Protein AF-A0A1E4ZM74-F1 (afdb_monomer_lite)

Radius of gyration: 11.18 Å; chains: 1; bounding box: 26×21×30 Å

pLDDT: mean 93.24, std 8.31, range [54.44, 98.12]

Structure (mmCIF, N/CA/C/O backbone):
data_AF-A0A1E4ZM74-F1
#
_entry.id   AF-A0A1E4ZM74-F1
#
loop_
_atom_site.group_PDB
_atom_site.id
_atom_site.type_symbol
_atom_site.label_atom_id
_atom_site.label_alt_id
_atom_site.label_comp_id
_atom_site.label_asym_id
_atom_site.label_entity_id
_atom_site.label_seq_id
_atom_site.pdbx_PDB_ins_code
_atom_site.Cartn_x
_atom_site.Cartn_y
_atom_site.Cartn_z
_atom_site.occupancy
_atom_site.B_iso_or_equiv
_atom_site.auth_seq_id
_atom_site.auth_comp_id
_atom_site.auth_asym_id
_atom_site.auth_atom_id
_atom_site.pdbx_PDB_model_num
ATOM 1 N N . MET A 1 1 ? 14.277 -11.169 -12.607 1.00 54.44 1 MET A N 1
ATOM 2 C CA . MET A 1 1 ? 13.229 -10.479 -11.827 1.00 54.44 1 MET A CA 1
ATOM 3 C C . MET A 1 1 ? 13.865 -9.963 -10.554 1.00 54.44 1 MET A C 1
ATOM 5 O O . MET A 1 1 ? 14.505 -10.750 -9.867 1.00 54.44 1 MET A O 1
ATOM 9 N N . LEU A 1 2 ? 13.797 -8.654 -10.303 1.00 70.31 2 LEU A N 1
ATOM 10 C CA . LEU A 1 2 ? 14.413 -8.034 -9.131 1.00 70.31 2 LEU A CA 1
ATOM 11 C C . LEU A 1 2 ? 13.300 -7.442 -8.266 1.00 70.31 2 LEU A C 1
ATOM 13 O O . LEU A 1 2 ? 12.658 -6.469 -8.658 1.00 70.31 2 LEU A O 1
ATOM 17 N N . ASN A 1 3 ? 13.062 -8.046 -7.105 1.00 82.06 3 ASN A N 1
ATOM 18 C CA . ASN A 1 3 ? 12.200 -7.448 -6.094 1.00 82.06 3 ASN A CA 1
ATOM 19 C C . ASN A 1 3 ? 12.823 -6.117 -5.658 1.00 82.06 3 ASN A C 1
ATOM 21 O O . ASN A 1 3 ? 14.029 -6.064 -5.409 1.00 82.06 3 ASN A O 1
ATOM 25 N N . THR A 1 4 ? 12.019 -5.066 -5.520 1.00 92.12 4 THR A N 1
ATOM 26 C CA . THR A 1 4 ? 12.504 -3.767 -5.045 1.00 92.12 4 THR A CA 1
ATOM 27 C C . THR A 1 4 ? 11.663 -3.263 -3.884 1.00 92.12 4 THR A C 1
ATOM 29 O O . THR A 1 4 ? 10.520 -3.679 -3.684 1.00 92.12 4 THR A O 1
ATOM 32 N N . TYR A 1 5 ? 12.234 -2.386 -3.069 1.00 96.06 5 TYR A N 1
ATOM 33 C CA . TYR A 1 5 ? 11.493 -1.785 -1.970 1.00 96.06 5 TYR A CA 1
ATOM 34 C C . TYR A 1 5 ? 10.472 -0.773 -2.493 1.00 96.06 5 TYR A C 1
ATOM 36 O O . TYR A 1 5 ? 10.736 -0.056 -3.456 1.00 96.06 5 TYR A O 1
ATOM 44 N N . TYR A 1 6 ? 9.323 -0.661 -1.823 1.00 96.12 6 TYR A N 1
ATOM 45 C CA . TYR A 1 6 ? 8.271 0.292 -2.194 1.00 96.12 6 TYR A CA 1
ATOM 46 C C . TYR A 1 6 ? 8.797 1.718 -2.422 1.00 96.12 6 TYR A C 1
ATOM 48 O O . TYR A 1 6 ? 8.416 2.371 -3.392 1.00 96.12 6 TYR A O 1
ATOM 56 N N . LYS A 1 7 ? 9.699 2.208 -1.563 1.00 96.12 7 LYS A N 1
ATOM 57 C CA . LYS A 1 7 ? 10.288 3.551 -1.680 1.00 96.12 7 LYS A CA 1
ATOM 58 C C . LYS A 1 7 ? 11.069 3.754 -2.985 1.00 96.12 7 LYS A C 1
ATOM 60 O O . LYS A 1 7 ? 11.111 4.883 -3.471 1.00 96.12 7 LYS A O 1
ATOM 65 N N . ASP A 1 8 ? 11.614 2.678 -3.549 1.00 96.12 8 ASP A N 1
ATOM 66 C CA . ASP A 1 8 ? 12.465 2.677 -4.740 1.00 96.12 8 ASP A CA 1
ATOM 67 C C . ASP A 1 8 ? 11.652 2.438 -6.028 1.00 96.12 8 ASP A C 1
ATOM 69 O O . ASP A 1 8 ? 12.180 2.532 -7.134 1.00 96.12 8 ASP A O 1
ATOM 73 N N . LEU A 1 9 ? 10.345 2.173 -5.912 1.00 93.81 9 LEU A N 1
ATOM 74 C CA . LEU A 1 9 ? 9.441 2.146 -7.058 1.00 93.81 9 LEU A CA 1
ATOM 75 C C . LEU A 1 9 ? 9.274 3.540 -7.679 1.00 93.81 9 LEU A C 1
ATOM 77 O O . LEU A 1 9 ? 9.244 4.567 -6.988 1.00 93.81 9 LEU A O 1
ATOM 81 N N . ASN A 1 10 ? 9.065 3.561 -8.997 1.00 94.62 10 ASN A N 1
ATOM 82 C CA . ASN A 1 10 ? 8.644 4.766 -9.704 1.00 94.62 10 ASN A CA 1
ATOM 83 C C . ASN A 1 10 ? 7.227 5.204 -9.261 1.00 94.62 10 ASN A C 1
ATOM 85 O O . ASN A 1 10 ? 6.494 4.468 -8.594 1.00 94.62 10 ASN A O 1
ATOM 89 N N . LYS A 1 11 ? 6.837 6.433 -9.615 1.00 95.19 11 LYS A N 1
ATOM 90 C CA . LYS A 1 11 ? 5.563 7.033 -9.182 1.00 95.19 11 LYS A CA 1
ATOM 91 C C . LYS A 1 11 ? 4.340 6.217 -9.619 1.00 95.19 11 LYS A C 1
ATOM 93 O O . LYS A 1 11 ? 3.419 6.049 -8.824 1.00 95.19 11 LYS A O 1
ATOM 98 N N . GLU A 1 12 ? 4.359 5.702 -10.844 1.00 94.12 12 GLU A N 1
ATOM 99 C CA . GLU A 1 12 ? 3.281 4.893 -11.419 1.00 94.12 12 GLU A CA 1
ATOM 100 C C . GLU A 1 12 ? 3.106 3.574 -10.657 1.00 94.12 12 GLU A C 1
ATOM 102 O O . GLU A 1 12 ? 2.022 3.280 -10.163 1.00 94.12 12 GLU A O 1
ATOM 107 N N . ASN A 1 13 ? 4.193 2.835 -10.437 1.00 94.25 13 ASN A N 1
ATOM 108 C CA . ASN A 1 13 ? 4.194 1.581 -9.690 1.00 94.25 13 ASN A CA 1
ATOM 109 C C . ASN A 1 13 ? 3.797 1.774 -8.223 1.00 94.25 13 ASN A C 1
ATOM 111 O O . ASN A 1 13 ? 3.134 0.910 -7.652 1.00 94.25 13 ASN A O 1
ATOM 115 N N . LYS A 1 14 ? 4.156 2.909 -7.605 1.00 96.25 14 LYS A N 1
ATOM 116 C CA . LYS A 1 14 ? 3.678 3.263 -6.259 1.00 96.25 14 LYS A CA 1
ATOM 117 C C . LYS A 1 14 ? 2.166 3.447 -6.238 1.00 96.25 14 LYS A C 1
ATOM 119 O O . LYS A 1 14 ? 1.500 2.844 -5.402 1.00 96.25 14 LYS A O 1
ATOM 124 N N . GLN A 1 15 ? 1.626 4.248 -7.159 1.00 96.94 15 GLN A N 1
ATOM 125 C CA . GLN A 1 15 ? 0.180 4.458 -7.276 1.00 96.94 15 GLN A CA 1
ATOM 126 C C . GLN A 1 15 ? -0.550 3.146 -7.562 1.00 96.94 15 GLN A C 1
ATOM 128 O O . GLN A 1 15 ? -1.540 2.840 -6.905 1.00 96.94 15 GLN A O 1
ATOM 133 N N . PHE A 1 16 ? -0.009 2.328 -8.462 1.00 96.56 16 PHE A N 1
ATOM 134 C CA . PHE A 1 16 ? -0.553 1.018 -8.778 1.00 96.56 16 PHE A CA 1
ATOM 135 C C . PHE A 1 16 ? -0.584 0.090 -7.556 1.00 96.56 16 PHE A C 1
ATOM 137 O O . PHE A 1 16 ? -1.606 -0.538 -7.279 1.00 96.56 16 PHE A O 1
ATOM 144 N N . ALA A 1 17 ? 0.507 0.032 -6.786 1.00 96.50 17 ALA A N 1
ATOM 145 C CA . ALA A 1 17 ? 0.579 -0.769 -5.569 1.00 96.50 17 ALA A CA 1
ATOM 146 C C . ALA A 1 17 ? -0.426 -0.315 -4.507 1.00 96.50 17 ALA A C 1
ATOM 148 O O . ALA A 1 17 ? -1.139 -1.151 -3.947 1.00 96.50 17 ALA A O 1
ATOM 149 N N . VAL A 1 18 ? -0.513 0.997 -4.272 1.00 98.12 18 VAL A N 1
ATOM 150 C CA . VAL A 1 18 ? -1.486 1.600 -3.353 1.00 98.12 18 VAL A CA 1
ATOM 151 C C . VAL A 1 18 ? -2.903 1.219 -3.764 1.00 98.12 18 VAL A C 1
ATOM 153 O O . VAL A 1 18 ? -3.611 0.619 -2.960 1.00 98.12 18 VAL A O 1
ATOM 156 N N . HIS A 1 19 ? -3.278 1.490 -5.015 1.00 97.94 19 HIS A N 1
ATOM 157 C CA . HIS A 1 19 ? -4.614 1.218 -5.535 1.00 97.94 19 HIS A CA 1
ATOM 158 C C . HIS A 1 19 ? -4.982 -0.264 -5.401 1.00 97.94 19 HIS A C 1
ATOM 160 O O . HIS A 1 19 ? -6.004 -0.616 -4.820 1.00 97.94 19 HIS A O 1
ATOM 166 N N . ARG A 1 20 ? -4.107 -1.170 -5.856 1.00 96.19 20 ARG A N 1
ATOM 167 C CA . ARG A 1 20 ? -4.379 -2.616 -5.825 1.00 96.19 20 ARG A CA 1
ATOM 168 C C . ARG A 1 20 ? -4.537 -3.160 -4.411 1.00 96.19 20 ARG A C 1
ATOM 170 O O . ARG A 1 20 ? -5.389 -4.019 -4.192 1.00 96.19 20 ARG A O 1
ATOM 177 N N . ILE A 1 21 ? -3.710 -2.707 -3.470 1.00 96.56 21 ILE A N 1
ATOM 178 C CA . ILE A 1 21 ? -3.794 -3.152 -2.07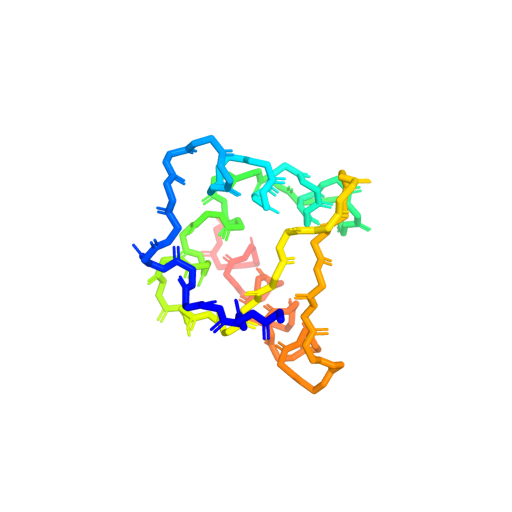6 1.00 96.56 21 ILE A CA 1
ATOM 179 C C . ILE A 1 21 ? -5.048 -2.571 -1.421 1.00 96.56 21 ILE A C 1
ATOM 181 O O . ILE A 1 21 ? -5.793 -3.333 -0.813 1.00 96.56 21 ILE A O 1
ATOM 185 N N . ALA A 1 22 ? -5.312 -1.275 -1.606 1.00 97.81 22 ALA A N 1
ATOM 186 C CA . ALA A 1 22 ? -6.498 -0.584 -1.103 1.00 97.81 22 ALA A CA 1
ATOM 187 C C . ALA A 1 22 ? -7.797 -1.255 -1.560 1.00 97.81 22 ALA A C 1
ATOM 189 O O . ALA A 1 22 ? -8.601 -1.656 -0.722 1.00 97.81 22 ALA A O 1
ATOM 190 N N . SER A 1 23 ? -7.956 -1.491 -2.866 1.00 96.94 23 SER A N 1
ATOM 191 C CA . SER A 1 23 ? -9.137 -2.169 -3.412 1.00 96.94 23 SER A CA 1
ATOM 192 C C . SER A 1 23 ? -9.287 -3.608 -2.920 1.00 96.94 23 SER A C 1
ATOM 194 O O . SER A 1 23 ? -10.399 -4.113 -2.828 1.00 96.94 23 SER A O 1
ATOM 196 N N . ARG A 1 24 ? -8.182 -4.301 -2.616 1.00 95.81 24 ARG A N 1
ATOM 197 C CA . ARG A 1 24 ? -8.220 -5.700 -2.165 1.00 95.81 24 ARG A CA 1
ATOM 198 C C . ARG A 1 24 ? -8.710 -5.851 -0.725 1.00 95.81 24 ARG A C 1
ATOM 200 O O . ARG A 1 24 ? -9.266 -6.897 -0.402 1.00 95.81 24 ARG A O 1
ATOM 207 N N . ILE A 1 25 ? -8.438 -4.873 0.134 1.00 95.81 25 ILE A N 1
ATOM 208 C CA . ILE A 1 25 ? -8.755 -4.9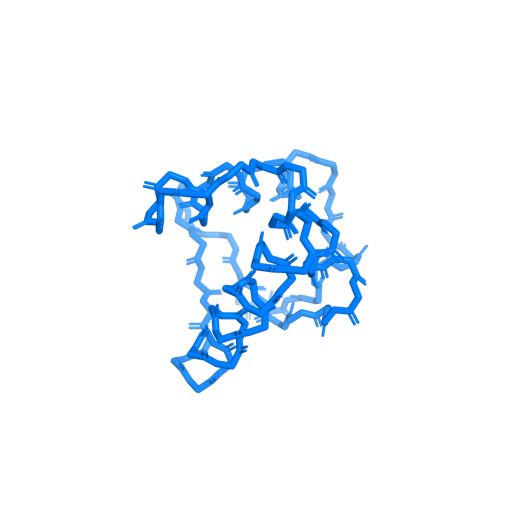35 1.572 1.00 95.81 25 ILE A CA 1
ATOM 209 C C . ILE A 1 25 ? -9.829 -3.928 1.997 1.00 95.81 25 ILE A C 1
ATOM 211 O O . ILE A 1 25 ? -10.108 -3.838 3.188 1.00 95.81 25 ILE A O 1
ATOM 215 N N . ASP A 1 26 ? -10.404 -3.207 1.031 1.00 96.50 26 ASP A N 1
ATOM 216 C CA . ASP A 1 26 ? -11.461 -2.206 1.204 1.00 96.50 26 ASP A CA 1
ATOM 217 C C . ASP A 1 26 ? -11.095 -1.096 2.207 1.00 96.50 26 ASP A C 1
ATOM 219 O O . ASP A 1 26 ? -11.793 -0.827 3.180 1.00 96.50 26 ASP A O 1
ATOM 223 N N . ILE A 1 27 ? -9.928 -0.474 2.000 1.00 96.81 27 ILE A N 1
ATOM 224 C CA . ILE A 1 27 ? -9.418 0.627 2.835 1.00 96.81 27 ILE A CA 1
ATOM 225 C C . ILE A 1 27 ? -9.008 1.800 1.950 1.00 96.81 27 ILE A C 1
ATOM 227 O O . ILE A 1 27 ? -8.506 1.609 0.844 1.00 96.81 27 ILE A O 1
ATOM 231 N N . ALA A 1 28 ? -9.169 3.023 2.461 1.00 97.31 28 ALA A N 1
ATOM 232 C CA . ALA A 1 28 ? -8.770 4.242 1.772 1.00 97.31 28 ALA A CA 1
ATOM 233 C C . ALA A 1 28 ? -7.292 4.222 1.333 1.00 97.31 28 ALA A C 1
ATOM 235 O O . ALA A 1 28 ? -6.381 3.927 2.114 1.00 97.31 28 ALA A O 1
ATOM 236 N N . GLU A 1 29 ? -7.042 4.628 0.084 1.00 98.00 29 GLU A N 1
ATOM 237 C CA . GLU A 1 29 ? -5.697 4.684 -0.504 1.00 98.00 29 GLU A CA 1
ATOM 238 C C . GLU A 1 29 ? -4.720 5.545 0.308 1.00 98.00 29 GLU A C 1
ATOM 240 O O . GLU A 1 29 ? -3.533 5.231 0.374 1.00 98.00 29 GLU A O 1
ATOM 245 N N . SER A 1 30 ? -5.200 6.603 0.967 1.00 97.38 30 SER A N 1
ATOM 246 C CA . SER A 1 30 ? -4.383 7.475 1.820 1.00 97.38 30 SER A CA 1
ATOM 247 C C . SER A 1 30 ? -3.762 6.723 3.004 1.00 97.38 30 SER A C 1
ATOM 249 O O . SER A 1 30 ? -2.572 6.892 3.281 1.00 97.38 30 SER A O 1
ATOM 251 N N . VAL A 1 31 ? -4.533 5.850 3.658 1.00 97.56 31 VAL A N 1
ATOM 252 C CA . VAL A 1 31 ? -4.073 5.017 4.779 1.00 97.56 31 VAL A CA 1
ATOM 253 C C . VAL A 1 31 ? -3.067 3.984 4.278 1.00 97.56 31 VAL A C 1
ATOM 255 O O . VAL A 1 31 ? -1.969 3.859 4.824 1.00 97.56 31 VAL A O 1
ATOM 258 N N . VAL A 1 32 ? -3.397 3.291 3.184 1.00 97.94 32 VAL A N 1
ATOM 259 C CA . VAL A 1 32 ? -2.510 2.292 2.568 1.00 97.94 32 VAL A CA 1
ATOM 260 C C . VAL A 1 32 ? -1.184 2.920 2.147 1.00 97.94 32 VAL A C 1
ATOM 262 O O . VAL A 1 32 ? -0.125 2.382 2.466 1.00 97.94 32 VAL A O 1
ATOM 265 N N . LYS A 1 33 ? -1.223 4.084 1.491 1.00 98.12 33 LYS A N 1
ATOM 266 C CA . LYS A 1 33 ? -0.036 4.839 1.079 1.00 98.12 33 LYS A CA 1
ATOM 267 C C . LYS A 1 33 ? 0.854 5.177 2.271 1.00 98.12 33 LYS A C 1
ATOM 269 O O . LYS A 1 33 ? 2.043 4.870 2.230 1.00 98.12 33 LYS A O 1
ATOM 274 N N . LYS A 1 34 ? 0.285 5.734 3.345 1.00 97.44 34 LYS A N 1
ATOM 275 C CA . LYS A 1 34 ? 1.024 6.078 4.571 1.00 97.44 34 LYS A CA 1
ATOM 276 C C . LYS A 1 34 ? 1.720 4.855 5.175 1.00 97.44 34 LYS A C 1
ATOM 278 O O . LYS A 1 34 ? 2.889 4.908 5.570 1.00 97.44 34 LYS A O 1
ATOM 283 N N . VAL A 1 35 ? 1.028 3.717 5.220 1.00 97.88 35 VAL A N 1
ATOM 284 C CA . VAL A 1 35 ? 1.620 2.484 5.746 1.00 97.88 35 VAL A CA 1
ATOM 285 C C . VAL A 1 35 ? 2.688 1.926 4.809 1.00 97.88 35 VAL A C 1
ATOM 287 O O . VAL A 1 35 ? 3.735 1.517 5.300 1.00 97.88 35 VAL A O 1
ATOM 290 N N . LEU A 1 36 ? 2.493 1.951 3.490 1.00 97.50 36 LEU A N 1
ATOM 291 C CA . LEU A 1 36 ? 3.505 1.516 2.522 1.00 97.50 36 LEU A CA 1
ATOM 292 C C . LEU A 1 36 ? 4.775 2.375 2.580 1.00 97.50 36 LEU A C 1
ATOM 294 O O . LEU A 1 36 ? 5.874 1.823 2.548 1.00 97.50 36 LEU A O 1
ATOM 298 N N . GLU A 1 37 ? 4.641 3.693 2.741 1.00 97.00 37 GLU A N 1
ATOM 299 C CA . GLU A 1 37 ? 5.769 4.620 2.910 1.00 97.00 37 GLU A CA 1
ATOM 300 C C . GLU A 1 37 ? 6.566 4.330 4.191 1.00 97.00 37 GLU A C 1
ATOM 302 O O . GLU A 1 37 ? 7.795 4.355 4.164 1.00 97.00 37 GLU A O 1
ATOM 307 N N . SER A 1 38 ? 5.890 3.986 5.294 1.00 96.38 38 SER A N 1
ATOM 308 C CA . SER A 1 38 ? 6.555 3.689 6.575 1.00 96.38 38 SER A CA 1
ATOM 309 C C . SER A 1 38 ? 7.066 2.250 6.712 1.00 96.38 38 SER A C 1
ATOM 311 O O . SER A 1 38 ? 8.076 2.010 7.368 1.00 96.38 38 SER A O 1
ATOM 313 N N . PHE A 1 39 ? 6.345 1.264 6.173 1.00 96.50 39 PHE A N 1
ATOM 314 C CA . PHE A 1 39 ? 6.694 -0.157 6.258 1.00 96.50 39 PHE A CA 1
ATOM 315 C C . PHE A 1 39 ? 7.718 -0.551 5.196 1.00 96.50 39 PHE A C 1
ATOM 317 O O . PHE A 1 39 ? 8.511 -1.458 5.428 1.00 96.50 39 PHE A O 1
ATOM 324 N N . ASN A 1 40 ? 7.696 0.140 4.053 1.00 96.69 40 ASN A N 1
ATOM 325 C CA . ASN A 1 40 ? 8.598 -0.050 2.928 1.00 96.69 40 ASN A CA 1
ATOM 326 C C . ASN A 1 40 ? 8.806 -1.532 2.544 1.00 96.69 40 ASN A C 1
ATOM 328 O O . ASN A 1 40 ? 9.932 -2.034 2.599 1.00 96.69 40 ASN A O 1
ATOM 332 N N . PRO A 1 41 ? 7.739 -2.272 2.191 1.00 96.00 41 PRO A N 1
ATOM 333 C CA . PRO A 1 41 ? 7.873 -3.686 1.878 1.00 96.00 41 PRO A CA 1
ATOM 334 C C . PRO A 1 41 ? 8.627 -3.905 0.567 1.00 96.00 41 PRO A C 1
ATOM 336 O O . PRO A 1 41 ? 8.524 -3.117 -0.375 1.00 96.00 41 PRO A O 1
ATOM 339 N N . LEU A 1 42 ? 9.344 -5.025 0.508 1.00 95.81 42 LEU A N 1
ATOM 340 C CA . LEU A 1 42 ? 9.884 -5.564 -0.732 1.00 95.81 42 LEU A CA 1
ATOM 341 C C . LEU A 1 42 ? 8.725 -6.093 -1.592 1.00 95.81 42 LEU A C 1
ATOM 343 O O . LEU A 1 42 ? 7.916 -6.892 -1.106 1.00 95.81 42 LEU A O 1
ATOM 347 N N . MET A 1 43 ? 8.641 -5.654 -2.844 1.00 94.56 43 MET A N 1
ATOM 348 C CA . MET A 1 43 ? 7.588 -6.051 -3.772 1.00 94.56 43 MET A CA 1
ATOM 349 C C . MET A 1 43 ? 8.074 -6.095 -5.219 1.00 94.56 43 MET A C 1
ATOM 351 O O . MET A 1 43 ? 9.135 -5.576 -5.565 1.00 94.56 43 MET A O 1
ATOM 355 N N . GLU A 1 44 ? 7.264 -6.708 -6.066 1.00 93.50 44 GLU A N 1
ATOM 356 C CA . GLU A 1 44 ? 7.463 -6.747 -7.507 1.00 93.50 44 GLU A CA 1
ATOM 357 C C . GLU A 1 44 ? 6.157 -6.373 -8.212 1.00 93.50 44 GLU A C 1
ATOM 359 O O . GLU A 1 44 ? 5.068 -6.726 -7.752 1.00 93.50 44 GLU A O 1
ATOM 364 N N . ILE A 1 45 ? 6.268 -5.650 -9.326 1.00 90.81 45 ILE A N 1
ATOM 365 C CA . ILE A 1 45 ? 5.144 -5.370 -10.217 1.00 90.81 45 ILE A CA 1
ATOM 366 C C . ILE A 1 45 ? 5.282 -6.278 -11.440 1.00 90.81 45 ILE A C 1
ATOM 368 O O . ILE A 1 45 ? 6.226 -6.126 -12.210 1.00 90.81 45 ILE A O 1
ATOM 372 N N . GLN A 1 46 ? 4.357 -7.222 -11.609 1.00 89.81 46 GLN A N 1
ATOM 373 C CA . GLN A 1 46 ? 4.330 -8.158 -12.740 1.00 89.81 46 GLN A CA 1
ATOM 374 C C . GLN A 1 46 ? 2.997 -8.046 -13.465 1.00 89.81 46 GLN A C 1
ATOM 376 O O . GLN A 1 46 ? 1.975 -8.326 -12.848 1.00 89.81 46 GLN A O 1
ATOM 381 N N . GLU A 1 47 ? 2.997 -7.663 -14.746 1.00 83.00 47 GLU A N 1
ATOM 382 C CA . GLU A 1 47 ? 1.818 -7.748 -15.633 1.00 83.00 47 GLU A CA 1
ATOM 383 C C . GLU A 1 47 ? 0.498 -7.316 -14.949 1.00 83.00 47 GLU A C 1
ATOM 385 O O . GLU A 1 47 ? -0.491 -8.049 -14.914 1.00 83.00 47 GLU A O 1
ATOM 390 N N . ASN A 1 48 ? 0.491 -6.132 -14.324 1.00 82.94 48 ASN A N 1
ATOM 391 C CA . ASN A 1 48 ? -0.636 -5.596 -13.542 1.00 82.94 48 ASN A CA 1
ATOM 392 C C . ASN A 1 48 ? -0.966 -6.355 -12.242 1.00 82.94 48 ASN A C 1
ATOM 394 O O . ASN A 1 48 ? -2.119 -6.419 -11.789 1.00 82.94 48 ASN A O 1
ATOM 398 N N . ARG A 1 49 ? 0.038 -6.903 -11.570 1.00 90.38 49 ARG A N 1
ATOM 399 C CA . ARG A 1 49 ? -0.075 -7.497 -10.236 1.00 90.38 49 ARG A CA 1
ATOM 400 C C . ARG A 1 49 ? 1.009 -6.948 -9.334 1.00 90.38 49 ARG A C 1
ATOM 402 O O . ARG A 1 49 ? 2.110 -6.653 -9.777 1.00 90.38 49 ARG A O 1
ATOM 409 N N . VAL A 1 50 ? 0.668 -6.838 -8.057 1.00 93.38 50 VAL A N 1
ATOM 410 C CA . VAL A 1 50 ? 1.607 -6.491 -6.993 1.00 93.38 50 VAL A CA 1
ATOM 411 C C . VAL A 1 50 ? 1.917 -7.783 -6.261 1.00 93.38 50 VAL A C 1
ATOM 413 O O . VAL A 1 50 ? 1.034 -8.382 -5.644 1.00 93.38 50 VAL A O 1
ATOM 416 N N . VAL A 1 51 ? 3.157 -8.239 -6.373 1.00 94.06 51 VAL A N 1
ATOM 417 C CA . VAL A 1 51 ? 3.648 -9.452 -5.728 1.00 94.06 51 VAL A CA 1
ATOM 418 C C . VAL A 1 51 ? 4.395 -9.042 -4.469 1.00 94.06 51 VAL A C 1
ATOM 420 O O . VAL A 1 51 ? 5.347 -8.267 -4.509 1.00 94.06 51 VAL A O 1
ATOM 423 N N . VAL A 1 52 ? 3.952 -9.567 -3.331 1.00 93.56 52 VAL A N 1
ATOM 424 C CA . VAL A 1 52 ? 4.572 -9.353 -2.021 1.00 93.56 52 VAL A CA 1
ATOM 425 C C . VAL A 1 52 ? 4.708 -10.712 -1.356 1.00 93.56 52 VAL A C 1
ATOM 427 O O . VAL A 1 52 ? 3.797 -11.539 -1.435 1.00 93.56 52 VAL A O 1
ATOM 430 N N . ASN A 1 53 ? 5.828 -10.953 -0.671 1.00 93.81 53 ASN A N 1
ATOM 431 C CA . ASN A 1 53 ? 5.971 -12.156 0.145 1.00 93.81 53 ASN A CA 1
ATOM 432 C C . ASN A 1 53 ? 4.794 -12.271 1.133 1.00 93.81 53 ASN A C 1
ATOM 434 O O . ASN A 1 53 ? 4.454 -11.297 1.803 1.00 93.81 53 ASN A O 1
ATOM 438 N N . ARG A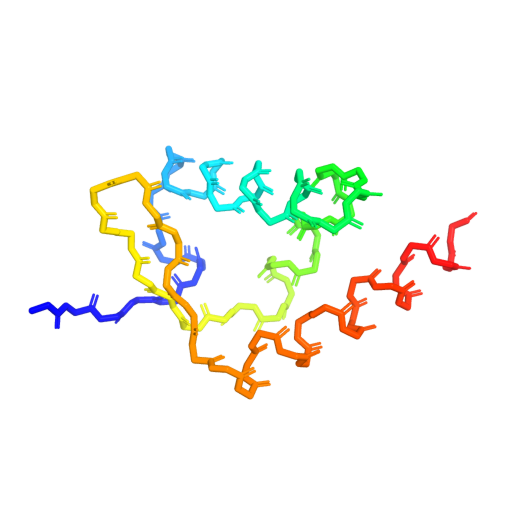 1 54 ? 4.204 -13.466 1.262 1.00 93.75 54 ARG A N 1
ATOM 439 C CA . ARG A 1 54 ? 3.006 -13.707 2.085 1.00 93.75 54 ARG A CA 1
ATOM 440 C C . ARG A 1 54 ? 3.141 -13.197 3.525 1.00 93.75 54 ARG A C 1
ATOM 442 O O . ARG A 1 54 ? 2.213 -12.577 4.036 1.00 93.75 54 ARG A O 1
ATOM 449 N N . ASN A 1 55 ? 4.287 -13.416 4.170 1.00 95.12 55 ASN A N 1
ATOM 450 C CA . ASN A 1 55 ? 4.509 -12.970 5.548 1.00 95.12 55 ASN A CA 1
ATOM 451 C C . ASN A 1 55 ? 4.575 -11.441 5.632 1.00 95.12 55 ASN A C 1
ATOM 453 O O . ASN A 1 55 ? 3.976 -10.842 6.526 1.00 95.12 55 ASN A O 1
ATOM 457 N N . SER A 1 56 ? 5.257 -10.808 4.676 1.00 94.25 56 SER A N 1
ATOM 458 C CA . SER A 1 56 ? 5.309 -9.349 4.562 1.00 94.25 56 SER A CA 1
ATOM 459 C C . SER A 1 56 ? 3.933 -8.754 4.266 1.00 94.25 56 SER A C 1
ATOM 461 O O . SER A 1 56 ? 3.580 -7.741 4.860 1.00 94.25 56 SER A O 1
ATOM 463 N N . TYR A 1 57 ? 3.135 -9.402 3.414 1.00 96.06 57 TYR A N 1
ATOM 464 C CA . TYR A 1 57 ? 1.769 -8.984 3.106 1.00 96.06 57 TYR A CA 1
ATOM 465 C C . TYR A 1 57 ? 0.862 -9.055 4.340 1.00 96.06 57 TYR A C 1
ATOM 467 O O . TYR A 1 57 ? 0.180 -8.085 4.652 1.00 96.06 57 TYR A O 1
ATOM 475 N N . ASN A 1 58 ? 0.902 -10.152 5.101 1.00 96.88 58 ASN A N 1
ATOM 476 C CA . ASN A 1 58 ? 0.102 -10.281 6.322 1.00 96.88 58 ASN A CA 1
ATOM 477 C C . ASN A 1 58 ? 0.451 -9.195 7.352 1.00 96.88 58 ASN A C 1
ATOM 479 O O . ASN A 1 58 ? -0.444 -8.572 7.921 1.00 96.88 58 ASN A O 1
ATOM 483 N N . ARG A 1 59 ? 1.748 -8.926 7.559 1.00 97.31 59 ARG A N 1
ATOM 484 C CA . ARG A 1 59 ? 2.218 -7.852 8.453 1.00 97.31 59 ARG A CA 1
ATOM 485 C C . ARG A 1 59 ? 1.805 -6.467 7.957 1.00 97.31 59 ARG A C 1
ATOM 487 O O . ARG A 1 59 ? 1.387 -5.636 8.758 1.00 97.31 59 ARG A O 1
ATOM 494 N N . LEU A 1 60 ? 1.901 -6.230 6.648 1.00 97.00 60 LEU A N 1
ATOM 495 C CA . LEU A 1 60 ? 1.447 -4.995 6.016 1.00 97.00 60 LEU A CA 1
ATOM 496 C C . LEU A 1 60 ? -0.043 -4.769 6.290 1.00 97.00 60 LEU A C 1
ATOM 498 O O . LEU A 1 60 ? -0.405 -3.719 6.806 1.00 97.00 60 LEU A O 1
ATOM 502 N N . VAL A 1 61 ? -0.888 -5.764 6.016 1.00 96.88 61 VAL A N 1
ATOM 503 C CA . VAL A 1 61 ? -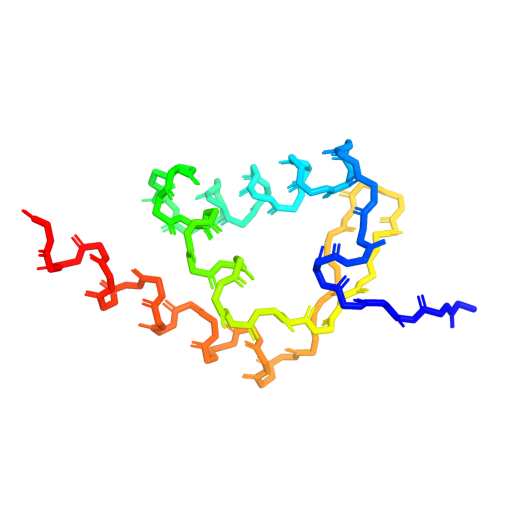2.341 -5.677 6.219 1.00 96.88 61 VAL A CA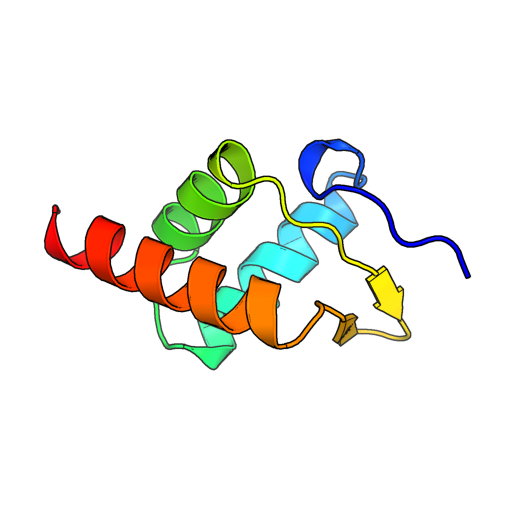 1
ATOM 504 C C . VAL A 1 61 ? -2.691 -5.425 7.687 1.00 96.88 61 VAL A C 1
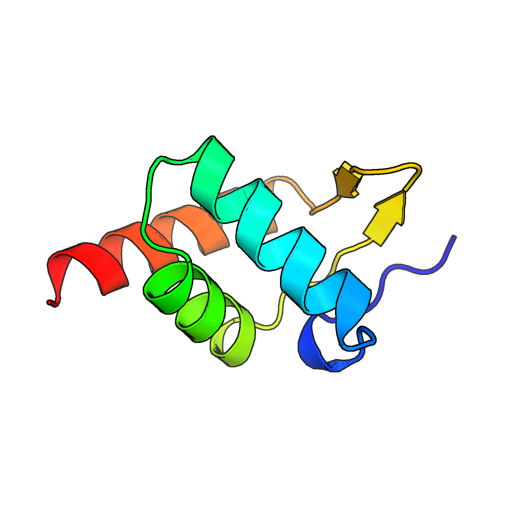ATOM 506 O O . VAL A 1 61 ? -3.487 -4.537 7.974 1.00 96.88 61 VAL A O 1
ATOM 509 N N . GLN A 1 62 ? -2.050 -6.124 8.629 1.00 97.06 62 GLN A N 1
ATOM 510 C CA . GLN A 1 62 ? -2.234 -5.862 10.065 1.00 97.06 62 GLN A CA 1
ATOM 511 C C . GLN A 1 62 ? -1.903 -4.410 10.434 1.00 97.06 62 GLN A C 1
ATOM 513 O O . GLN A 1 62 ? -2.629 -3.779 11.202 1.00 97.06 62 GLN A O 1
ATOM 518 N N . LYS A 1 63 ? -0.818 -3.865 9.872 1.00 96.94 63 LYS A N 1
ATOM 519 C CA . LYS A 1 63 ? -0.403 -2.481 10.116 1.00 96.94 63 LYS A CA 1
ATOM 520 C C . LYS A 1 63 ? -1.377 -1.475 9.491 1.00 96.94 63 LYS A C 1
ATOM 522 O O . LYS A 1 63 ? -1.655 -0.462 10.121 1.00 96.94 63 LYS A O 1
ATOM 527 N N . ILE A 1 64 ? -1.931 -1.776 8.312 1.00 97.62 64 ILE A N 1
ATOM 528 C CA . ILE A 1 64 ? -2.973 -0.962 7.665 1.00 97.62 64 ILE A CA 1
ATOM 529 C C . ILE A 1 64 ? -4.241 -0.921 8.518 1.00 97.62 64 ILE A C 1
ATOM 531 O O . ILE A 1 64 ? -4.730 0.169 8.793 1.00 97.62 64 ILE A O 1
ATOM 535 N N . TYR A 1 65 ? -4.747 -2.067 8.982 1.00 96.69 65 TYR A N 1
ATOM 536 C CA . TYR A 1 65 ? -5.939 -2.081 9.835 1.00 96.69 65 TYR A CA 1
ATOM 537 C C . TYR A 1 65 ? -5.729 -1.289 11.124 1.00 96.69 65 TYR A C 1
ATOM 539 O O . TYR A 1 65 ? -6.591 -0.496 11.488 1.00 96.69 65 TYR A O 1
ATOM 547 N N . LYS A 1 66 ? -4.563 -1.441 11.769 1.00 95.69 66 LYS A N 1
ATOM 548 C CA . LYS A 1 66 ? -4.218 -0.670 12.970 1.00 95.69 66 LYS A CA 1
ATOM 549 C C . LYS A 1 66 ? -4.225 0.839 12.706 1.00 95.69 66 LYS A C 1
ATOM 551 O O . LYS A 1 66 ? -4.773 1.591 13.509 1.00 95.69 66 LYS A O 1
ATOM 556 N N . GLU A 1 67 ? -3.624 1.276 11.601 1.00 94.25 67 GLU A N 1
ATOM 557 C CA . GLU A 1 67 ? -3.609 2.688 11.207 1.00 94.25 67 GLU A CA 1
ATOM 558 C C . GLU A 1 67 ? -5.027 3.203 10.921 1.00 94.25 67 GLU A C 1
ATOM 560 O O . GLU A 1 67 ? -5.387 4.273 11.394 1.00 94.25 67 GLU A O 1
ATOM 565 N N . ASN A 1 68 ? -5.850 2.419 10.218 1.00 92.25 68 ASN A N 1
ATOM 566 C CA . ASN A 1 68 ? -7.223 2.785 9.868 1.00 92.25 68 ASN A CA 1
ATOM 567 C C . ASN A 1 68 ? -8.128 2.952 11.096 1.00 92.25 68 ASN A C 1
ATOM 569 O O . ASN A 1 68 ? -8.956 3.847 11.120 1.00 92.25 68 ASN A O 1
ATOM 573 N N . THR A 1 69 ? -7.971 2.105 12.117 1.00 88.25 69 THR A N 1
ATOM 574 C CA . THR A 1 69 ? -8.716 2.219 13.385 1.00 88.25 69 THR A CA 1
ATOM 575 C C . THR A 1 69 ? -8.193 3.315 14.316 1.00 88.25 69 THR A C 1
ATOM 577 O O . THR A 1 69 ? -8.807 3.575 15.343 1.00 88.25 69 THR A O 1
ATOM 580 N N . SER A 1 70 ? -7.027 3.899 14.016 1.00 70.69 70 SER A N 1
ATOM 581 C CA . SER A 1 70 ? -6.444 4.993 14.811 1.00 70.69 70 SER A CA 1
ATOM 582 C C . SER A 1 70 ? -6.907 6.382 14.344 1.00 70.69 70 SER A C 1
ATOM 584 O O . SER A 1 70 ? -6.445 7.383 14.892 1.00 70.69 70 SER A O 1
ATOM 586 N N . ILE A 1 71 ? -7.759 6.434 13.314 1.00 56.16 71 ILE A N 1
ATOM 587 C CA . ILE A 1 71 ? -8.376 7.632 12.729 1.00 56.16 71 ILE A CA 1
ATOM 588 C C . ILE A 1 71 ? -9.841 7.661 13.162 1.00 56.16 71 ILE A C 1
ATOM 590 O O . ILE A 1 71 ? -10.309 8.763 13.517 1.00 56.16 71 ILE A O 1
#

Sequence (71 aa):
MLNTYYKDLNKENKQFAVHRIASRIDIAESVVKKVLESFNPLMEIQENRVVVNRNSYNRLVQKIYKENTSI

Secondary structure (DSSP, 8-state):
---EEGGGS-HHHHHHHHHHHHHHHT--HHHHHHHHHHH--EEEEETTEEEE-HHHHHHHHHHHHHHHTT-

Foldseek 3Di:
DDFDWLVPDDPVVVQLVLVVLCVVLVHDSVLLSVLSVVLRFTWDQDPSDIGGDPVSSVVSVVSSVVSRVVD